Protein AF-A0A916Q9R6-F1 (afdb_monomer_lite)

Structure (mmCIF, N/CA/C/O backbone):
data_AF-A0A916Q9R6-F1
#
_entry.id   AF-A0A916Q9R6-F1
#
loop_
_atom_site.group_PDB
_atom_site.id
_atom_site.type_symbol
_atom_site.label_atom_id
_atom_site.label_alt_id
_atom_site.label_comp_id
_atom_site.label_asym_id
_atom_site.label_entity_id
_atom_site.label_seq_id
_atom_site.pdbx_PDB_ins_code
_atom_site.Cartn_x
_atom_site.Cartn_y
_atom_site.Cartn_z
_atom_site.occupancy
_atom_site.B_iso_or_equiv
_atom_sit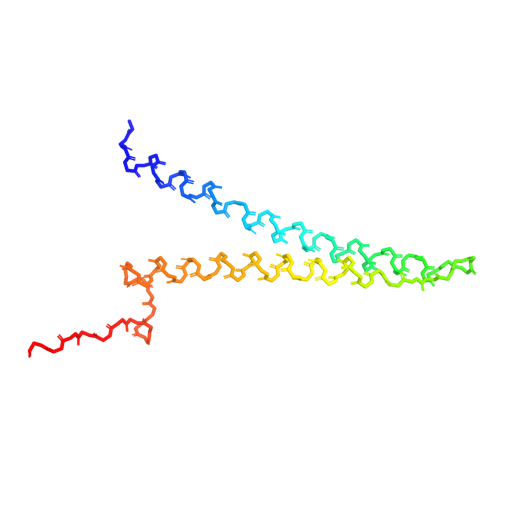e.auth_seq_id
_atom_site.auth_comp_id
_atom_site.auth_asym_id
_atom_site.auth_atom_id
_atom_site.pdbx_PDB_model_num
ATOM 1 N N . MET A 1 1 ? -15.090 23.048 15.701 1.00 60.78 1 MET A N 1
ATOM 2 C CA . MET A 1 1 ? -15.077 21.709 15.065 1.00 60.78 1 MET A CA 1
ATOM 3 C C . MET A 1 1 ? -14.831 20.655 16.140 1.00 60.78 1 MET A C 1
ATOM 5 O O . MET A 1 1 ? -13.902 20.818 16.920 1.00 60.78 1 MET A O 1
ATOM 9 N N . ASN A 1 2 ? -15.682 19.631 16.249 1.00 85.62 2 ASN A N 1
ATOM 10 C CA . ASN A 1 2 ? -15.648 18.683 17.374 1.00 85.62 2 ASN A CA 1
ATOM 11 C C . ASN A 1 2 ? -14.346 17.861 17.384 1.00 85.62 2 ASN A C 1
ATOM 13 O O . ASN A 1 2 ? -13.897 17.408 16.332 1.00 85.62 2 ASN A O 1
ATOM 17 N N . LYS A 1 3 ? -13.782 17.589 18.571 1.00 84.56 3 LYS A N 1
ATOM 18 C CA . LYS A 1 3 ? -12.565 16.764 18.768 1.00 84.56 3 LYS A CA 1
ATOM 19 C C . LYS A 1 3 ? -12.630 15.412 18.032 1.00 84.56 3 LYS A C 1
ATOM 21 O O . LYS A 1 3 ? -11.632 14.939 17.499 1.00 84.56 3 LYS A O 1
ATOM 26 N N . LEU A 1 4 ? -13.830 14.835 17.934 1.00 86.44 4 LEU A N 1
ATOM 27 C CA . LEU A 1 4 ? -14.111 13.590 17.209 1.00 86.44 4 LEU A CA 1
ATOM 28 C C . LEU A 1 4 ? -13.908 13.693 15.688 1.00 86.44 4 LEU A C 1
ATOM 30 O O . LEU A 1 4 ? -13.528 12.707 15.062 1.00 86.44 4 LEU A O 1
ATOM 34 N N . VAL A 1 5 ? -14.166 14.855 15.081 1.00 87.62 5 VAL A N 1
ATOM 35 C CA . VAL A 1 5 ? -13.979 15.072 13.634 1.00 87.62 5 VAL A CA 1
ATOM 36 C C . VAL A 1 5 ? -12.489 15.097 13.304 1.00 87.62 5 VAL A C 1
ATOM 38 O O . VAL A 1 5 ? -12.052 14.386 12.402 1.00 87.62 5 VAL A O 1
ATOM 41 N N . TRP A 1 6 ? -11.696 15.817 14.101 1.00 90.31 6 TRP A N 1
ATOM 42 C CA . TRP A 1 6 ? -10.239 15.860 13.958 1.00 90.31 6 TRP A CA 1
ATOM 43 C C . TRP A 1 6 ? -9.591 14.480 14.083 1.00 90.31 6 TRP A C 1
ATOM 45 O O . TRP A 1 6 ? -8.770 14.111 13.251 1.00 90.31 6 TRP A O 1
ATOM 55 N N . GLN A 1 7 ? -10.010 13.675 15.063 1.00 89.38 7 GLN A N 1
ATOM 56 C CA . GLN A 1 7 ? -9.501 12.308 15.225 1.00 89.38 7 GLN A CA 1
ATOM 57 C C . GLN A 1 7 ? -9.776 11.422 14.001 1.00 89.38 7 GLN A C 1
ATOM 59 O O . GLN A 1 7 ? -8.919 10.632 13.610 1.00 89.38 7 GLN A O 1
ATOM 64 N N . ARG A 1 8 ? -10.955 11.554 13.378 1.00 88.44 8 ARG A N 1
ATOM 65 C CA . ARG A 1 8 ? -11.301 10.797 12.164 1.00 88.44 8 ARG A CA 1
ATOM 66 C C . ARG A 1 8 ? -10.463 11.234 10.968 1.00 88.44 8 ARG A C 1
ATOM 68 O O . ARG A 1 8 ? -9.986 10.372 10.240 1.00 88.44 8 ARG A O 1
ATOM 75 N N . LEU A 1 9 ? -10.261 12.540 10.793 1.00 91.38 9 LEU A N 1
ATOM 76 C C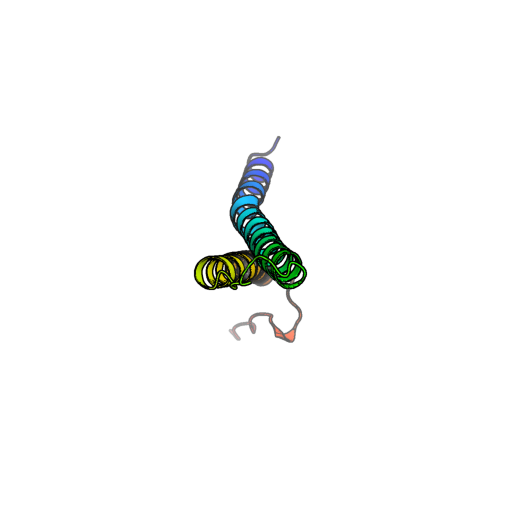A . LEU A 1 9 ? -9.417 13.073 9.723 1.00 91.38 9 LEU A CA 1
ATOM 77 C C . LEU A 1 9 ? -7.970 12.596 9.864 1.00 91.38 9 LEU A C 1
ATOM 79 O O . LEU A 1 9 ? -7.418 12.059 8.910 1.00 91.38 9 LEU A O 1
ATOM 83 N N . ILE A 1 10 ? -7.388 12.698 11.061 1.00 92.56 10 ILE A N 1
ATOM 84 C CA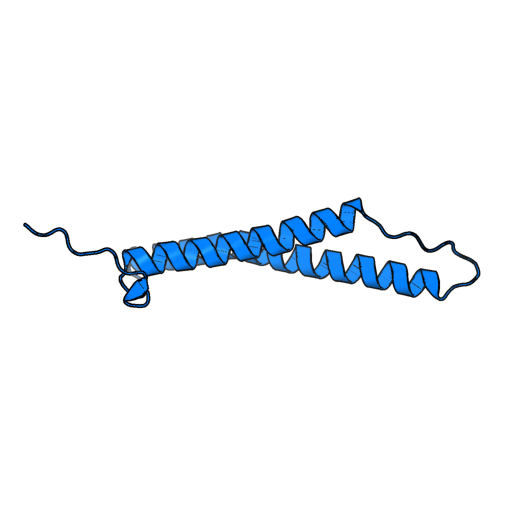 . ILE A 1 10 ? -6.018 12.233 11.322 1.00 92.56 10 ILE A CA 1
ATOM 85 C C . ILE A 1 10 ? -5.889 10.730 11.046 1.00 92.56 10 ILE A C 1
ATOM 87 O O . ILE A 1 10 ? -4.929 10.303 10.412 1.00 92.56 10 ILE A O 1
ATOM 91 N N . ALA A 1 11 ? -6.870 9.921 11.456 1.00 90.38 11 ALA A N 1
ATOM 92 C CA . ALA A 1 11 ? -6.855 8.486 11.175 1.00 90.38 11 ALA A CA 1
ATOM 93 C C . ALA A 1 11 ? -6.861 8.179 9.666 1.00 90.38 11 ALA A C 1
ATOM 95 O O . ALA A 1 11 ? -6.148 7.282 9.223 1.00 90.38 11 ALA A O 1
ATOM 96 N N . VAL A 1 12 ? -7.635 8.931 8.877 1.00 90.50 12 VAL A N 1
ATOM 97 C CA . VAL A 1 12 ? -7.646 8.795 7.412 1.00 90.50 12 VAL A CA 1
ATOM 98 C C . VAL A 1 12 ? -6.313 9.238 6.813 1.00 90.50 12 VAL A C 1
ATOM 100 O O . VAL A 1 12 ? -5.792 8.539 5.952 1.00 90.50 12 VAL A O 1
ATOM 103 N N . LEU A 1 13 ? -5.716 10.329 7.300 1.00 94.00 13 LEU A N 1
ATOM 104 C CA . LEU A 1 13 ? -4.396 10.780 6.847 1.00 94.00 13 LEU A CA 1
ATOM 105 C C . LEU A 1 13 ? -3.302 9.738 7.115 1.00 94.00 13 LEU A C 1
ATOM 107 O O . LEU A 1 13 ? -2.457 9.508 6.259 1.00 94.00 13 LEU A O 1
ATOM 111 N N . ILE A 1 14 ? -3.349 9.045 8.254 1.00 93.69 14 ILE A N 1
ATOM 112 C CA . ILE A 1 14 ? -2.414 7.948 8.548 1.00 93.69 14 ILE A CA 1
ATOM 113 C C . ILE A 1 14 ? -2.592 6.788 7.555 1.00 93.69 14 ILE A C 1
ATOM 115 O O . ILE A 1 14 ? -1.608 6.188 7.129 1.00 93.69 14 ILE A O 1
ATOM 119 N N . LEU A 1 15 ? -3.825 6.491 7.131 1.00 94.12 15 LEU A N 1
ATOM 120 C CA . LEU A 1 15 ? -4.099 5.459 6.119 1.00 94.12 15 LEU A CA 1
ATOM 121 C C . LEU A 1 15 ? -3.640 5.826 4.711 1.00 94.12 15 LEU A C 1
ATOM 123 O O . LEU A 1 15 ? -3.518 4.934 3.872 1.00 94.12 15 LEU A O 1
ATOM 127 N N . VAL A 1 16 ? -3.347 7.098 4.446 1.00 96.31 16 VAL A N 1
ATOM 128 C CA . VAL A 1 16 ? -2.746 7.499 3.172 1.00 96.31 16 VAL A CA 1
ATOM 129 C C . VAL A 1 16 ? -1.362 6.875 3.015 1.00 96.31 16 VAL A C 1
ATOM 131 O O . VAL A 1 16 ? -1.013 6.505 1.905 1.00 96.31 16 VAL A O 1
ATOM 134 N N . ILE A 1 17 ? -0.601 6.676 4.097 1.00 97.00 17 ILE A N 1
ATOM 135 C CA . ILE A 1 17 ? 0.757 6.106 4.050 1.00 97.00 17 ILE A CA 1
ATOM 136 C C . ILE A 1 17 ? 0.784 4.718 3.377 1.00 97.00 17 ILE A C 1
ATOM 138 O O . ILE A 1 17 ? 1.464 4.570 2.362 1.00 97.00 17 ILE A O 1
ATOM 142 N N . PRO A 1 18 ? 0.045 3.696 3.854 1.00 97.19 18 PRO A N 1
ATOM 143 C CA . PRO A 1 18 ? 0.012 2.390 3.194 1.00 97.19 18 PRO A CA 1
ATOM 144 C C . PRO A 1 18 ? -0.619 2.450 1.796 1.00 97.19 18 PRO A C 1
ATOM 146 O O . PRO A 1 18 ? -0.203 1.701 0.914 1.00 97.19 18 PRO A O 1
ATOM 149 N N . GLY A 1 19 ? -1.573 3.359 1.561 1.00 97.25 19 GLY A N 1
ATOM 150 C CA . GLY A 1 19 ? -2.113 3.607 0.221 1.00 97.25 19 GLY A CA 1
ATOM 151 C C . GLY A 1 19 ? -1.053 4.142 -0.748 1.00 97.25 19 GLY A C 1
ATOM 152 O O . GLY A 1 19 ? -0.944 3.664 -1.874 1.00 97.25 19 GLY A O 1
ATOM 153 N N . PHE A 1 20 ? -0.218 5.075 -0.292 1.00 98.12 20 PHE A N 1
ATOM 154 C CA . PHE A 1 20 ? 0.884 5.645 -1.059 1.00 98.12 20 PHE A CA 1
ATOM 155 C C . PHE A 1 20 ? 1.954 4.592 -1.360 1.00 98.12 20 PHE A C 1
ATOM 157 O O . PHE A 1 20 ? 2.388 4.469 -2.506 1.00 98.12 20 PHE A O 1
ATOM 164 N N . ILE A 1 21 ? 2.310 3.766 -0.369 1.00 98.19 21 ILE A N 1
ATOM 165 C CA . ILE A 1 21 ? 3.210 2.617 -0.556 1.00 98.19 21 ILE A CA 1
ATOM 166 C C . ILE A 1 21 ? 2.654 1.674 -1.627 1.00 98.19 21 ILE A C 1
ATOM 168 O O . ILE A 1 21 ? 3.405 1.242 -2.502 1.00 98.19 21 ILE A O 1
ATOM 172 N N . ALA A 1 22 ? 1.342 1.410 -1.621 1.00 98.25 22 ALA A N 1
ATOM 173 C CA . ALA A 1 22 ? 0.727 0.587 -2.653 1.00 98.25 22 ALA A CA 1
ATOM 174 C C . ALA A 1 22 ? 0.862 1.223 -4.045 1.00 98.25 22 ALA A C 1
ATOM 176 O O . ALA A 1 22 ? 1.312 0.564 -4.982 1.00 98.25 22 ALA A O 1
ATOM 177 N N . THR A 1 23 ? 0.534 2.511 -4.189 1.00 98.19 23 THR A N 1
ATOM 178 C CA . THR A 1 23 ? 0.669 3.210 -5.481 1.00 98.19 23 THR A CA 1
ATOM 179 C C . THR A 1 23 ? 2.108 3.249 -5.984 1.00 98.19 23 THR A C 1
ATOM 181 O O . THR A 1 23 ? 2.346 3.067 -7.178 1.00 98.19 23 THR A O 1
ATOM 184 N N . TRP A 1 24 ? 3.069 3.430 -5.077 1.00 98.44 24 TRP A N 1
ATOM 185 C CA . TRP A 1 24 ? 4.486 3.405 -5.404 1.00 98.44 24 TRP A CA 1
ATOM 186 C C . TRP A 1 24 ? 4.919 2.008 -5.861 1.00 98.44 24 TRP A C 1
ATOM 188 O O . TRP A 1 24 ? 5.549 1.890 -6.906 1.00 98.44 24 TRP A O 1
ATOM 198 N N . GLY A 1 25 ? 4.492 0.948 -5.166 1.00 98.19 25 GLY A N 1
ATOM 199 C CA . GLY A 1 25 ? 4.747 -0.434 -5.575 1.00 98.19 25 GLY A CA 1
ATOM 200 C C . GLY A 1 25 ? 4.196 -0.756 -6.967 1.00 98.19 25 GLY A C 1
ATOM 201 O O . GLY A 1 25 ? 4.912 -1.311 -7.797 1.00 98.19 25 GLY A O 1
ATOM 202 N N . PHE A 1 26 ? 2.961 -0.336 -7.2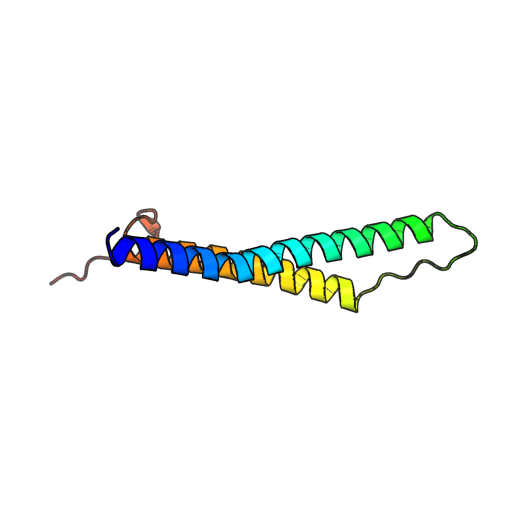67 1.00 98.25 26 PHE A N 1
ATOM 203 C CA . PHE A 1 26 ? 2.364 -0.512 -8.597 1.00 98.25 26 PHE A CA 1
ATOM 204 C C . PHE A 1 26 ? 3.152 0.224 -9.688 1.00 98.25 26 PHE A C 1
ATOM 206 O O . PHE A 1 26 ? 3.426 -0.346 -10.746 1.00 98.25 26 PHE A O 1
ATOM 213 N N . LYS A 1 27 ? 3.554 1.473 -9.416 1.00 98.25 27 LYS A N 1
ATOM 214 C CA . LYS A 1 27 ? 4.405 2.255 -10.322 1.00 98.25 27 LYS A CA 1
ATOM 215 C C . LYS A 1 27 ? 5.734 1.541 -10.575 1.00 98.25 27 LYS A C 1
ATOM 217 O O . LYS A 1 27 ? 6.121 1.399 -11.726 1.00 98.25 27 LYS A O 1
ATOM 222 N N . THR A 1 28 ? 6.385 1.037 -9.532 1.00 98.12 28 THR A N 1
ATOM 223 C CA . THR A 1 28 ? 7.654 0.310 -9.642 1.00 98.12 28 THR A CA 1
ATOM 224 C C . THR A 1 28 ? 7.536 -0.945 -10.508 1.00 98.12 28 THR A C 1
ATOM 226 O O . THR A 1 28 ? 8.366 -1.154 -11.387 1.00 98.12 28 THR A O 1
ATOM 229 N N . ILE A 1 29 ? 6.489 -1.758 -10.316 1.00 98.25 29 ILE A N 1
ATOM 230 C CA . ILE A 1 29 ? 6.246 -2.949 -11.151 1.00 98.25 29 ILE A CA 1
ATOM 231 C C . ILE A 1 29 ? 6.113 -2.544 -12.619 1.00 98.25 29 ILE A C 1
ATOM 233 O O . ILE A 1 29 ? 6.738 -3.149 -13.488 1.00 98.25 29 ILE A O 1
ATOM 237 N N . ARG A 1 30 ? 5.309 -1.507 -12.888 1.00 97.62 30 ARG A N 1
ATOM 238 C CA . ARG A 1 30 ? 5.135 -0.968 -14.235 1.00 97.62 30 ARG A CA 1
ATOM 239 C C . ARG A 1 30 ? 6.484 -0.551 -14.816 1.00 97.62 30 ARG A C 1
ATOM 241 O O . ARG A 1 30 ? 6.836 -1.030 -15.885 1.00 97.62 30 ARG A O 1
ATOM 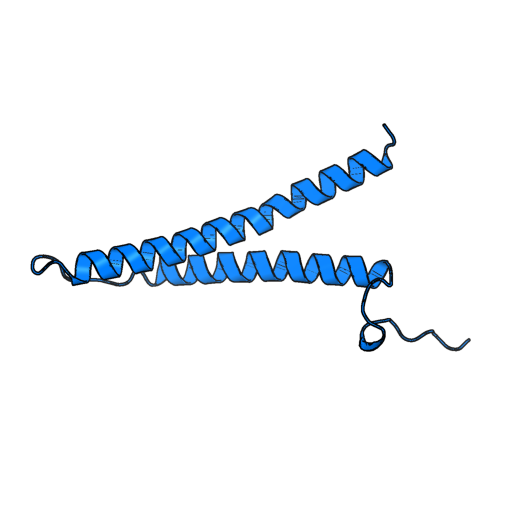248 N N . ASP A 1 31 ? 7.230 0.297 -14.119 1.00 97.06 31 ASP A N 1
ATOM 249 C CA . ASP A 1 31 ? 8.498 0.844 -14.608 1.00 97.06 31 ASP A CA 1
ATOM 250 C C . ASP A 1 31 ? 9.500 -0.278 -14.951 1.00 97.06 31 ASP A C 1
ATOM 252 O O . ASP A 1 31 ? 10.091 -0.257 -16.029 1.00 97.06 31 ASP A O 1
ATOM 256 N N . VAL A 1 32 ? 9.617 -1.316 -14.112 1.00 96.88 32 VAL A N 1
ATOM 257 C CA . VAL A 1 32 ? 10.488 -2.478 -14.383 1.00 96.88 32 VAL A CA 1
ATOM 258 C C . VAL A 1 32 ? 10.061 -3.234 -15.646 1.00 96.88 32 VAL A C 1
ATOM 260 O O . VAL A 1 32 ? 10.903 -3.563 -16.481 1.00 96.88 32 VAL A O 1
ATOM 263 N N . LEU A 1 33 ? 8.760 -3.496 -15.814 1.00 95.75 33 LEU A N 1
ATOM 264 C CA . LEU A 1 33 ? 8.242 -4.201 -16.992 1.00 95.75 33 LEU A CA 1
ATOM 265 C C . LEU A 1 33 ? 8.405 -3.377 -18.276 1.00 95.75 33 LEU A C 1
ATOM 267 O O . LEU A 1 33 ? 8.736 -3.932 -19.324 1.00 95.75 33 LEU A O 1
ATOM 271 N N . PHE A 1 34 ? 8.189 -2.062 -18.198 1.00 94.81 34 PHE A N 1
ATOM 272 C CA . PHE A 1 34 ? 8.375 -1.153 -19.328 1.00 94.81 34 PHE A CA 1
ATOM 273 C C . PHE A 1 34 ? 9.842 -1.077 -19.746 1.00 94.81 34 PHE A C 1
ATOM 275 O O . PHE A 1 34 ? 10.118 -1.231 -20.932 1.00 94.81 34 PHE A O 1
ATOM 282 N N . ASN A 1 35 ? 10.770 -0.917 -18.798 1.00 93.00 35 ASN A N 1
ATOM 283 C CA . ASN A 1 35 ? 12.204 -0.878 -19.096 1.00 93.00 35 ASN A CA 1
ATOM 284 C C . ASN A 1 35 ? 12.676 -2.192 -19.728 1.00 93.00 35 ASN A C 1
ATOM 286 O O . ASN A 1 35 ? 13.312 -2.173 -20.774 1.00 93.00 35 ASN A O 1
ATOM 290 N N . TYR A 1 36 ? 12.270 -3.337 -19.166 1.00 93.31 36 TYR A N 1
ATOM 291 C CA . TYR A 1 36 ? 12.600 -4.641 -19.742 1.00 93.31 36 TYR A CA 1
ATOM 292 C C . TYR A 1 36 ? 12.081 -4.797 -21.179 1.00 93.31 36 TYR A C 1
ATOM 294 O O . TYR A 1 36 ? 12.793 -5.295 -22.047 1.00 93.31 36 TYR A O 1
ATOM 302 N N . THR A 1 37 ? 10.849 -4.354 -21.442 1.00 91.44 37 THR A N 1
ATOM 303 C CA . THR A 1 37 ? 10.246 -4.445 -22.781 1.00 91.44 37 THR A CA 1
ATOM 304 C C . THR A 1 37 ? 10.913 -3.489 -23.772 1.00 91.44 37 THR A C 1
ATOM 306 O O . THR A 1 37 ? 11.100 -3.851 -24.930 1.00 91.44 37 THR A O 1
ATOM 309 N N . ALA A 1 38 ? 11.281 -2.284 -23.329 1.00 90.06 38 ALA A N 1
ATOM 310 C CA . ALA A 1 38 ? 11.984 -1.304 -24.151 1.00 90.06 38 ALA A CA 1
ATOM 311 C C . ALA A 1 38 ? 13.386 -1.798 -24.538 1.00 90.06 38 ALA A C 1
ATOM 313 O O . ALA A 1 38 ? 13.743 -1.744 -25.713 1.00 90.06 38 ALA A O 1
ATOM 314 N N . ASP A 1 39 ? 14.134 -2.350 -23.580 1.00 89.62 39 ASP A N 1
ATOM 315 C CA . ASP A 1 39 ? 15.469 -2.901 -23.826 1.00 89.62 39 ASP A CA 1
ATOM 316 C C . ASP A 1 39 ? 15.412 -4.149 -24.716 1.00 89.62 39 ASP A C 1
ATOM 318 O O . ASP A 1 39 ? 16.278 -4.342 -25.561 1.00 89.62 39 ASP A O 1
ATOM 322 N N . ALA A 1 40 ? 14.371 -4.980 -24.584 1.00 84.56 40 ALA A N 1
ATOM 323 C CA . ALA A 1 40 ? 14.199 -6.179 -25.411 1.00 84.56 40 ALA A CA 1
ATOM 324 C C . ALA A 1 40 ? 13.945 -5.870 -26.896 1.00 84.56 40 ALA A C 1
ATOM 326 O O . ALA A 1 40 ? 14.160 -6.735 -27.742 1.00 84.56 40 ALA A O 1
ATOM 327 N N . GLY A 1 41 ? 13.481 -4.659 -27.217 1.00 80.75 41 GLY A N 1
ATOM 328 C CA . GLY A 1 41 ? 13.308 -4.191 -28.592 1.00 80.75 41 GLY A CA 1
ATOM 329 C C . GLY A 1 41 ? 14.571 -3.589 -29.214 1.00 80.75 41 GLY A C 1
ATOM 330 O O . GLY A 1 41 ? 14.520 -3.177 -30.371 1.00 80.75 41 GLY A O 1
ATOM 331 N N . ASN A 1 42 ? 15.675 -3.502 -28.467 1.00 79.25 42 ASN A N 1
ATOM 332 C CA . ASN A 1 42 ? 16.907 -2.861 -28.905 1.00 79.25 42 ASN A CA 1
ATOM 333 C C . ASN A 1 42 ? 18.011 -3.913 -29.106 1.00 79.25 42 ASN A C 1
ATOM 335 O O . ASN A 1 42 ? 18.452 -4.540 -28.148 1.00 79.25 42 ASN A O 1
ATOM 339 N N . GLU A 1 43 ? 18.475 -4.111 -30.344 1.00 75.06 43 GLU A N 1
ATOM 340 C CA . GLU A 1 43 ? 19.453 -5.167 -30.672 1.00 75.06 43 GLU A CA 1
ATOM 341 C C . GLU A 1 43 ? 20.845 -4.928 -30.053 1.00 75.06 43 GLU A C 1
ATOM 343 O O . GLU A 1 43 ? 21.652 -5.853 -29.960 1.00 75.06 43 GLU A O 1
ATOM 348 N N . GLU A 1 44 ? 21.122 -3.710 -29.579 1.00 78.88 44 GLU A N 1
ATOM 349 C CA . GLU A 1 44 ? 22.397 -3.350 -28.947 1.00 78.88 44 GLU A CA 1
ATOM 350 C C . GLU A 1 44 ? 22.473 -3.697 -27.446 1.00 78.88 44 GLU A C 1
ATOM 352 O O . GLU A 1 44 ? 23.566 -3.695 -26.872 1.00 78.88 44 GLU A O 1
ATOM 357 N N . ILE A 1 45 ? 21.346 -4.001 -26.784 1.00 81.31 45 ILE A N 1
ATOM 358 C CA . ILE A 1 45 ? 21.276 -4.156 -25.320 1.00 81.31 45 ILE A CA 1
ATOM 359 C C . ILE A 1 45 ? 20.730 -5.537 -24.939 1.00 81.31 45 ILE A C 1
ATOM 361 O O . ILE A 1 45 ? 19.692 -5.985 -25.414 1.00 81.31 45 ILE A O 1
ATOM 365 N N . ILE A 1 46 ? 21.396 -6.216 -23.997 1.00 79.12 46 ILE A N 1
ATOM 366 C CA . ILE A 1 46 ? 20.858 -7.441 -23.391 1.00 79.12 46 ILE A CA 1
ATOM 367 C C . ILE A 1 46 ? 19.814 -7.049 -22.344 1.00 79.12 46 ILE A C 1
ATOM 369 O O . ILE A 1 46 ? 20.168 -6.654 -21.230 1.00 79.12 46 ILE A O 1
ATOM 373 N N . ALA A 1 47 ? 18.534 -7.209 -22.677 1.00 83.06 47 ALA A N 1
ATOM 374 C CA . ALA A 1 47 ? 17.436 -6.969 -21.747 1.00 83.06 47 ALA A CA 1
ATOM 375 C C . ALA A 1 47 ? 17.544 -7.864 -20.501 1.00 83.06 47 ALA A C 1
ATOM 377 O O . ALA A 1 47 ? 17.607 -9.096 -20.588 1.00 83.06 47 ALA A O 1
ATOM 378 N N . ARG A 1 48 ? 17.536 -7.247 -19.316 1.00 88.38 48 ARG A N 1
ATOM 379 C CA . ARG A 1 48 ? 17.551 -7.949 -18.026 1.00 88.38 48 ARG A CA 1
ATOM 380 C C . ARG A 1 48 ? 16.412 -7.461 -17.154 1.00 88.38 48 ARG A C 1
ATOM 382 O O . ARG A 1 48 ? 16.228 -6.266 -16.964 1.00 88.38 48 ARG A O 1
ATOM 389 N N . LEU A 1 49 ? 15.660 -8.406 -16.603 1.00 92.06 49 LEU A N 1
ATOM 390 C CA . LEU A 1 49 ? 14.590 -8.092 -15.670 1.00 92.06 49 LEU A CA 1
ATOM 391 C C . LEU A 1 49 ? 15.179 -7.791 -14.286 1.00 92.06 49 LEU A C 1
ATOM 393 O O . LEU A 1 49 ? 15.894 -8.620 -13.717 1.00 92.06 49 LEU A O 1
ATOM 397 N N . ASP A 1 50 ? 14.852 -6.623 -13.735 1.00 95.12 50 ASP A N 1
ATOM 398 C CA . ASP A 1 50 ? 15.247 -6.225 -12.381 1.00 95.12 50 ASP A CA 1
ATOM 399 C C . ASP A 1 50 ? 14.381 -6.946 -11.332 1.00 95.12 50 ASP A C 1
ATOM 401 O O . ASP A 1 50 ? 13.384 -6.427 -10.821 1.00 95.12 50 ASP A O 1
ATOM 405 N N . TRP A 1 51 ? 14.744 -8.199 -11.046 1.00 95.19 51 TRP A N 1
ATOM 406 C CA . TRP A 1 51 ? 14.061 -9.053 -10.071 1.00 95.19 51 TRP A CA 1
ATOM 407 C C . TRP A 1 51 ? 13.947 -8.435 -8.670 1.00 95.19 51 TRP A C 1
ATOM 409 O O . TRP A 1 51 ? 12.846 -8.482 -8.112 1.00 95.19 51 TRP A O 1
ATOM 419 N N . PRO A 1 52 ? 15.014 -7.855 -8.077 1.00 96.94 52 PRO A N 1
ATOM 420 C CA . PRO A 1 52 ? 14.915 -7.200 -6.775 1.00 96.94 52 PRO A CA 1
ATOM 421 C C . PRO A 1 52 ? 13.845 -6.107 -6.744 1.00 96.94 52 PRO A C 1
ATOM 423 O O . PRO A 1 52 ? 13.004 -6.093 -5.841 1.00 96.94 52 PRO A O 1
ATOM 426 N N . MET A 1 53 ? 13.841 -5.224 -7.745 1.00 96.56 53 MET A N 1
ATOM 427 C CA . MET A 1 53 ? 12.910 -4.100 -7.795 1.00 96.56 53 MET A CA 1
ATOM 428 C C . MET A 1 53 ? 11.478 -4.557 -8.105 1.00 96.56 53 MET A C 1
ATOM 430 O O . MET A 1 53 ? 10.523 -4.044 -7.515 1.00 96.56 53 MET A O 1
ATOM 434 N N . LEU A 1 54 ? 11.317 -5.585 -8.946 1.00 97.50 54 LEU A N 1
ATOM 435 C CA . LEU A 1 54 ? 10.021 -6.212 -9.214 1.00 97.50 54 LEU A CA 1
ATOM 436 C C . LEU A 1 54 ? 9.414 -6.820 -7.942 1.00 97.50 54 LEU A C 1
ATOM 438 O O . LEU A 1 54 ? 8.257 -6.547 -7.618 1.00 97.50 54 LEU A O 1
ATOM 442 N N . LEU A 1 55 ? 10.189 -7.613 -7.197 1.00 98.31 55 LEU A N 1
ATOM 443 C CA . LEU A 1 55 ? 9.729 -8.242 -5.955 1.00 98.31 55 LEU A CA 1
ATOM 444 C C . LEU A 1 55 ? 9.423 -7.203 -4.872 1.00 98.31 55 LEU A C 1
ATOM 446 O O . LEU A 1 55 ? 8.413 -7.332 -4.177 1.00 98.31 55 LEU A O 1
ATOM 450 N N . LEU A 1 56 ? 10.240 -6.153 -4.760 1.00 98.19 56 LEU A N 1
ATOM 451 C CA . LEU A 1 56 ? 9.982 -5.040 -3.848 1.00 98.19 56 LEU A CA 1
ATOM 452 C C . LEU A 1 56 ? 8.689 -4.302 -4.218 1.00 98.19 56 LEU A C 1
ATOM 454 O O . LEU A 1 56 ? 7.878 -4.011 -3.338 1.00 98.19 56 LEU A O 1
ATOM 458 N N . GLY A 1 57 ? 8.465 -4.047 -5.509 1.00 98.06 57 GLY A N 1
ATOM 459 C CA . GLY A 1 57 ? 7.237 -3.438 -6.015 1.00 98.06 57 GLY A CA 1
ATOM 460 C C . GLY A 1 57 ? 5.997 -4.281 -5.707 1.00 98.06 57 GLY A C 1
ATOM 461 O O . GLY A 1 57 ? 5.005 -3.752 -5.200 1.00 98.06 57 GLY A O 1
ATOM 462 N N . ILE A 1 58 ? 6.069 -5.598 -5.929 1.00 98.44 58 ILE A N 1
ATOM 463 C CA . ILE A 1 58 ? 5.002 -6.560 -5.597 1.00 98.44 58 ILE A CA 1
ATOM 464 C C . ILE A 1 58 ? 4.721 -6.553 -4.093 1.00 98.44 58 ILE A C 1
ATOM 466 O O . ILE A 1 58 ? 3.569 -6.395 -3.683 1.00 98.44 58 ILE A O 1
ATOM 470 N N . ALA A 1 59 ? 5.757 -6.675 -3.263 1.00 98.44 59 ALA A N 1
ATOM 471 C CA . ALA A 1 59 ? 5.611 -6.674 -1.812 1.00 98.44 59 ALA A CA 1
ATOM 472 C C . ALA A 1 59 ? 5.008 -5.355 -1.299 1.00 98.44 59 ALA A C 1
ATOM 474 O O . ALA A 1 59 ? 4.096 -5.382 -0.472 1.00 98.44 59 ALA A O 1
ATOM 475 N N . ALA A 1 60 ? 5.455 -4.209 -1.821 1.00 98.25 60 ALA A N 1
ATOM 476 C CA . ALA A 1 60 ? 4.913 -2.897 -1.475 1.00 98.25 60 ALA A CA 1
ATOM 477 C C . ALA A 1 60 ? 3.443 -2.747 -1.907 1.00 98.25 60 ALA A C 1
ATOM 479 O O . ALA A 1 60 ? 2.614 -2.290 -1.116 1.00 98.25 60 ALA A O 1
ATOM 480 N N . PHE A 1 61 ? 3.099 -3.181 -3.124 1.00 98.50 61 PHE A N 1
ATOM 481 C CA . PHE A 1 61 ? 1.733 -3.123 -3.644 1.00 98.50 61 PHE A CA 1
ATOM 482 C C . PHE A 1 61 ? 0.773 -3.987 -2.824 1.00 98.50 61 PHE A C 1
ATOM 484 O O . PHE A 1 61 ? -0.172 -3.470 -2.222 1.00 98.50 61 PHE A O 1
ATOM 491 N N . PHE A 1 62 ? 1.031 -5.294 -2.750 1.00 98.50 62 PHE A N 1
ATOM 492 C CA . PHE A 1 62 ? 0.153 -6.214 -2.031 1.00 98.50 62 PHE A CA 1
ATOM 493 C C . PHE A 1 62 ? 0.179 -5.967 -0.526 1.00 98.50 62 PHE A C 1
ATOM 495 O O . PHE A 1 62 ? -0.869 -6.059 0.107 1.00 98.50 62 PHE A O 1
ATOM 502 N N . GLY A 1 63 ? 1.325 -5.595 0.047 1.00 98.12 63 GLY A N 1
ATOM 503 C CA . GLY A 1 63 ? 1.432 -5.223 1.456 1.00 98.12 63 GLY A CA 1
ATOM 504 C C . GLY A 1 63 ? 0.583 -3.999 1.797 1.00 98.12 63 GLY A C 1
ATOM 505 O O . GLY A 1 63 ? -0.205 -4.042 2.743 1.00 98.12 63 GLY A O 1
ATOM 506 N N . GLY A 1 64 ? 0.674 -2.931 0.998 1.00 97.75 64 GLY A N 1
ATOM 507 C CA . GLY A 1 64 ? -0.137 -1.727 1.186 1.00 97.75 64 GLY A CA 1
ATOM 508 C C . GLY A 1 64 ? -1.636 -1.993 1.005 1.00 97.75 64 GLY A C 1
ATOM 509 O O . GLY A 1 64 ? -2.439 -1.618 1.864 1.00 97.75 64 GLY A O 1
ATOM 510 N N . VAL A 1 65 ? -2.023 -2.713 -0.056 1.00 98.06 65 VAL A N 1
ATOM 511 C CA . VAL A 1 65 ? -3.427 -3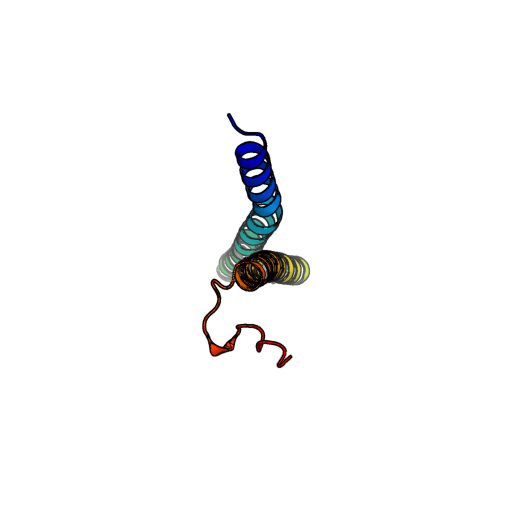.090 -0.310 1.00 98.06 65 VAL A CA 1
ATOM 512 C C . VAL A 1 65 ? -3.973 -3.988 0.799 1.00 98.06 65 VAL A C 1
ATOM 514 O O . VAL A 1 65 ? -5.061 -3.723 1.315 1.00 98.06 65 VAL A O 1
ATOM 517 N N . ALA A 1 66 ? -3.229 -5.018 1.209 1.00 97.69 66 ALA A N 1
ATOM 518 C CA . ALA A 1 66 ? -3.639 -5.931 2.272 1.00 97.69 66 ALA A CA 1
ATOM 519 C C . ALA A 1 66 ? -3.792 -5.201 3.609 1.00 97.69 66 ALA A C 1
ATOM 521 O O . ALA A 1 66 ? -4.752 -5.460 4.337 1.00 97.69 66 ALA A O 1
ATOM 522 N N . PHE A 1 67 ? -2.905 -4.250 3.914 1.00 97.31 67 PHE A N 1
ATOM 523 C CA . PHE A 1 67 ? -3.027 -3.424 5.110 1.00 97.31 67 PHE A CA 1
ATOM 524 C C . PHE A 1 67 ? -4.309 -2.584 5.088 1.00 97.31 67 PHE A C 1
ATOM 526 O O . PHE A 1 67 ? -5.081 -2.617 6.049 1.00 97.31 67 PHE A O 1
ATOM 533 N N . VAL A 1 68 ? -4.572 -1.859 3.994 1.00 96.44 68 VAL A N 1
ATOM 534 C CA . VAL A 1 68 ? -5.774 -1.018 3.871 1.00 96.44 68 VAL A CA 1
ATOM 535 C C . VAL A 1 68 ? -7.040 -1.875 3.922 1.00 96.44 68 VAL A C 1
ATOM 537 O O . VAL A 1 68 ? -7.939 -1.587 4.715 1.00 96.44 68 VAL A O 1
ATOM 540 N N . ALA A 1 69 ? -7.104 -2.959 3.147 1.00 96.12 69 ALA A N 1
ATOM 541 C CA . ALA A 1 69 ? -8.245 -3.874 3.135 1.00 96.12 69 ALA A CA 1
ATOM 542 C C . ALA A 1 69 ? -8.476 -4.521 4.512 1.00 96.12 69 ALA A C 1
ATOM 544 O O . ALA A 1 69 ? -9.608 -4.562 5.002 1.00 96.12 69 ALA A O 1
ATOM 545 N N . GLY A 1 70 ? -7.404 -4.965 5.175 1.00 95.75 70 GLY A N 1
ATOM 546 C CA . GLY A 1 70 ? -7.451 -5.534 6.519 1.00 95.75 70 GLY A CA 1
ATOM 547 C C . GLY A 1 70 ? -7.934 -4.528 7.564 1.00 95.75 70 GLY A C 1
ATOM 548 O O . GLY A 1 70 ? -8.799 -4.852 8.385 1.00 95.75 70 GLY A O 1
ATOM 549 N N . TRP A 1 71 ? -7.448 -3.285 7.507 1.00 95.38 71 TRP A N 1
ATOM 550 C CA . TRP A 1 71 ? -7.908 -2.215 8.390 1.00 95.38 71 TRP A CA 1
ATOM 551 C C . TRP A 1 71 ? -9.386 -1.878 8.163 1.00 95.38 71 TRP A C 1
ATOM 553 O O . TRP A 1 71 ? -10.139 -1.763 9.135 1.00 95.38 71 TRP A O 1
ATOM 563 N N . VAL A 1 72 ? -9.824 -1.763 6.903 1.00 93.88 72 VAL A N 1
ATOM 564 C CA . VAL A 1 72 ? -11.235 -1.522 6.556 1.00 93.88 72 VAL A CA 1
ATOM 565 C C . VAL A 1 72 ? -12.111 -2.641 7.112 1.00 93.88 72 VAL A C 1
ATOM 567 O O . VAL A 1 72 ? -13.085 -2.357 7.811 1.00 93.88 72 VAL A O 1
ATOM 570 N N . PHE A 1 73 ? -11.725 -3.900 6.898 1.00 94.75 73 PHE A N 1
ATOM 571 C CA . PHE A 1 73 ? -12.460 -5.054 7.411 1.00 94.75 73 PHE A CA 1
ATOM 572 C C . PHE A 1 73 ? -12.551 -5.050 8.944 1.00 94.75 73 PHE A C 1
ATOM 574 O O . PHE A 1 73 ? -13.629 -5.241 9.515 1.00 94.75 73 PHE A O 1
ATOM 581 N N . TYR A 1 74 ? -11.441 -4.780 9.634 1.00 92.75 74 TYR A N 1
ATOM 582 C CA . TYR A 1 74 ? -11.417 -4.675 11.093 1.00 92.75 74 TYR A CA 1
ATOM 583 C C . TYR A 1 74 ? -12.316 -3.543 11.612 1.00 92.75 74 TYR A C 1
ATOM 585 O O . TYR A 1 74 ? -13.094 -3.741 12.556 1.00 92.75 74 TYR A O 1
ATOM 593 N N . ARG A 1 75 ? -12.245 -2.364 10.982 1.00 91.94 75 ARG A N 1
ATOM 594 C CA . ARG A 1 75 ? -13.084 -1.208 11.318 1.00 91.94 75 ARG A CA 1
ATOM 595 C C . ARG A 1 75 ? -14.565 -1.531 11.135 1.00 91.94 75 ARG A C 1
ATOM 597 O O . ARG A 1 75 ? -15.357 -1.251 12.039 1.00 91.94 75 ARG A O 1
ATOM 604 N N . ASP A 1 76 ? -14.935 -2.123 10.005 1.00 93.25 76 ASP A N 1
ATOM 605 C CA . ASP A 1 76 ? -16.328 -2.439 9.687 1.00 93.25 76 ASP A CA 1
ATOM 606 C C . ASP A 1 76 ? -16.877 -3.543 10.587 1.00 93.25 76 ASP A C 1
ATOM 608 O O . ASP A 1 76 ? -18.030 -3.468 11.026 1.00 93.25 76 ASP A O 1
ATOM 612 N N . ARG A 1 77 ? -16.044 -4.521 10.965 1.00 91.94 77 ARG A N 1
ATOM 613 C CA . ARG A 1 77 ? -16.428 -5.560 11.927 1.00 91.94 77 ARG A CA 1
ATOM 614 C C . ARG A 1 77 ? -16.751 -4.963 13.295 1.00 91.94 77 ARG A C 1
ATOM 616 O O . ARG A 1 77 ? -17.765 -5.329 13.884 1.00 91.94 77 ARG A O 1
ATOM 623 N N . LYS A 1 78 ? -15.956 -4.001 13.782 1.00 88.06 78 LYS A N 1
ATOM 624 C CA . LYS A 1 78 ? -16.230 -3.296 15.052 1.00 88.06 78 LYS A CA 1
ATOM 625 C C . LYS A 1 78 ? -17.520 -2.474 15.035 1.00 88.06 78 LYS A C 1
ATOM 627 O O . LYS A 1 78 ? -18.093 -2.231 16.094 1.00 88.06 78 LYS A O 1
ATOM 632 N N . ARG A 1 79 ? -17.966 -2.020 13.862 1.00 88.44 79 ARG A N 1
ATOM 633 C CA . ARG A 1 79 ? -19.191 -1.219 13.692 1.00 88.44 79 ARG A CA 1
ATOM 634 C C . ARG A 1 79 ? -20.401 -2.040 13.236 1.00 88.44 79 ARG A C 1
ATOM 636 O O . ARG A 1 79 ? -21.460 -1.465 13.032 1.00 88.44 79 ARG A O 1
ATOM 643 N N . ASN A 1 80 ? -20.271 -3.365 13.116 1.00 88.00 80 ASN A N 1
ATOM 644 C CA . ASN A 1 80 ? -21.302 -4.266 12.584 1.00 88.00 80 ASN A CA 1
ATOM 645 C C . ASN A 1 80 ? -21.763 -3.934 11.146 1.00 88.00 80 ASN A C 1
ATOM 647 O O . ASN A 1 80 ? -22.878 -4.295 10.763 1.00 88.00 80 ASN A O 1
ATOM 651 N N . TYR A 1 81 ? -20.898 -3.306 10.339 1.00 90.44 81 TYR A N 1
ATOM 652 C CA . TYR A 1 81 ? -21.153 -2.993 8.922 1.00 90.44 81 TYR A CA 1
ATOM 653 C C . TYR A 1 81 ? -20.804 -4.142 7.968 1.00 90.44 81 TYR A C 1
ATOM 655 O O . TYR A 1 81 ? -21.074 -4.073 6.775 1.00 90.44 81 TYR A O 1
ATOM 663 N N . VAL A 1 82 ? -20.224 -5.223 8.488 1.00 90.62 82 VAL A N 1
ATOM 664 C CA . VAL A 1 82 ? -19.922 -6.424 7.705 1.00 90.62 82 VAL A CA 1
ATOM 665 C C . VAL A 1 82 ? -21.188 -7.227 7.387 1.00 90.62 82 VAL A C 1
ATOM 667 O O . VAL A 1 82 ? -22.170 -7.202 8.136 1.00 90.62 82 VAL A O 1
ATOM 670 N N . ALA A 1 83 ? -21.155 -7.987 6.289 1.00 89.69 83 ALA A N 1
ATOM 671 C CA . ALA A 1 83 ? -22.247 -8.882 5.905 1.00 89.69 83 ALA A CA 1
ATOM 672 C C . ALA A 1 83 ? -22.593 -9.881 7.035 1.00 89.69 83 ALA A C 1
ATOM 674 O O . ALA A 1 83 ? -21.701 -10.248 7.806 1.00 89.69 83 ALA A O 1
ATOM 675 N N . PRO A 1 84 ? -23.844 -10.387 7.127 1.00 88.31 84 PRO A N 1
ATOM 676 C CA . PRO A 1 84 ? -24.283 -11.276 8.211 1.00 88.31 84 PRO A CA 1
ATOM 677 C C . PRO A 1 84 ? -23.357 -12.471 8.475 1.00 88.31 84 PRO A C 1
ATOM 679 O O . PRO A 1 84 ? -23.120 -12.807 9.631 1.00 88.31 84 PRO A O 1
ATOM 682 N N . ARG A 1 85 ? -22.753 -13.046 7.422 1.00 89.00 85 ARG A N 1
ATOM 683 C CA . ARG A 1 85 ? -21.794 -14.163 7.519 1.00 89.00 85 ARG A CA 1
ATOM 684 C C . ARG A 1 85 ? -20.512 -13.838 8.306 1.00 89.00 85 ARG A C 1
ATOM 686 O O . ARG A 1 85 ? -19.867 -14.744 8.813 1.00 89.00 85 ARG A O 1
ATOM 693 N N . PHE A 1 86 ? -20.137 -12.560 8.388 1.00 87.44 86 PHE A N 1
ATOM 694 C CA . PHE A 1 86 ? -18.915 -12.078 9.043 1.00 87.44 86 PHE A CA 1
ATOM 695 C C . PHE A 1 86 ? -19.185 -11.389 10.391 1.00 87.44 86 PHE A C 1
ATOM 697 O O . PHE A 1 86 ? -18.242 -10.974 11.073 1.00 87.44 86 PHE A O 1
ATOM 704 N N . LYS A 1 87 ? -20.456 -11.240 10.793 1.00 87.44 87 LYS A N 1
ATOM 705 C CA . LYS A 1 87 ? -20.816 -10.664 12.095 1.00 87.44 87 LYS A CA 1
ATOM 706 C C . LYS A 1 87 ? -20.436 -11.631 13.218 1.00 87.44 87 LYS A C 1
ATOM 708 O O . LYS A 1 87 ? -20.501 -12.849 13.063 1.00 87.44 87 LYS A O 1
ATOM 713 N N . ALA A 1 88 ? -20.035 -11.087 14.366 1.00 80.56 88 ALA A N 1
ATOM 714 C CA . ALA A 1 88 ? -19.804 -11.910 15.548 1.00 80.56 88 ALA A CA 1
ATOM 715 C C . ALA A 1 88 ? -21.133 -12.542 15.993 1.00 80.56 88 ALA A C 1
ATOM 717 O O . ALA A 1 88 ? -22.151 -11.851 16.057 1.00 80.56 88 ALA A O 1
ATOM 718 N N . LYS A 1 89 ? -21.131 -13.847 16.297 1.00 78.44 89 LYS A N 1
ATOM 719 C CA . LYS A 1 89 ? -22.322 -14.505 16.846 1.00 78.44 89 LYS A CA 1
ATOM 720 C C . LYS A 1 89 ? -22.651 -13.869 18.204 1.00 78.44 89 LYS A C 1
ATOM 722 O O . LYS A 1 89 ? -21.730 -13.678 19.004 1.00 78.44 89 LYS A O 1
ATOM 727 N N . PRO A 1 90 ? -23.922 -13.540 18.483 1.00 75.50 90 PRO A N 1
ATOM 728 C CA . PRO A 1 90 ? -24.302 -13.049 19.799 1.00 75.50 90 PRO A CA 1
ATOM 729 C C . PRO A 1 90 ? -23.952 -14.113 20.847 1.00 75.50 90 PRO A C 1
ATOM 731 O O . PRO A 1 90 ? -24.278 -15.288 20.668 1.00 75.50 90 PRO A O 1
ATOM 734 N N . LYS A 1 91 ? -23.272 -13.719 21.934 1.00 72.00 91 LYS A N 1
ATOM 735 C CA . LYS A 1 91 ? -23.143 -14.587 23.112 1.00 72.00 91 LYS A CA 1
ATOM 736 C C . LYS A 1 91 ? -24.562 -14.849 23.625 1.00 72.00 91 LYS A C 1
ATOM 738 O O . LYS A 1 91 ? -25.245 -13.898 24.004 1.00 72.00 91 LYS A O 1
ATOM 743 N N . LYS A 1 92 ? -25.010 -16.110 23.607 1.00 69.56 92 LYS A N 1
ATOM 744 C CA . LYS A 1 92 ? -26.188 -16.515 24.385 1.00 69.56 92 LYS A CA 1
ATOM 745 C C . LYS A 1 92 ? -25.870 -16.234 25.859 1.00 69.56 92 LYS A C 1
ATOM 747 O O . LYS A 1 92 ? -24.772 -16.573 26.300 1.00 69.56 92 LYS A O 1
ATOM 752 N N . LYS A 1 93 ? -26.772 -15.514 26.530 1.00 61.53 93 LYS A N 1
ATOM 753 C CA . LYS A 1 93 ? -26.729 -15.301 27.981 1.00 61.53 93 LYS A CA 1
ATOM 754 C C . LYS A 1 93 ? -26.964 -16.617 28.703 1.00 61.53 93 LYS A C 1
ATOM 756 O O . LYS A 1 93 ? -27.735 -17.431 28.146 1.00 61.53 93 LYS A O 1
#

Secondary structure (DSSP, 8-state):
--HHHHHHHHHHHHHHHHHHHHHHHHHHHHHHHHHHHHHHT-TTS-----HHHHHHHHHHHHHHHHHHHHHHHHHHHHTT-S-GGGSPPPPP-

Sequence (93 aa):
MNKLVWQRLIAVLILVIPGFIATWGFKTIRDVLFNYTADAGNEEIIARLDWPMLLLGIAAFFGGVAFVAGWVFYRDRKRNYVAPRFKAKPKKK

Foldseek 3Di:
DDPVVVVVVVVVVVLVVLVVLQVVLVVQLVVQVVQLVVQVPDPVHDRDRPPVSNVSSVCSNCVSVVVSVVVVLVVCQVVVVDDPVSHDDDPDD

Radius of gyration: 20.8 Å; chains: 1; bounding box: 49×38×59 Å

pLDDT: mean 91.14, std 8.08, range [60.78, 98.5]

Organism: NCBI:txid2749268

InterPro domains:
  IPR020138 Uncharacterised protein family YqzF [PF11118] (7-87)